Protein AF-A0A5C9D6T2-F1 (afdb_monomer_lite)

pLDDT: mean 75.2, std 17.36, range [43.0, 96.44]

Secondary structure (DSSP, 8-state):
-GGGG--TT-EEEEEE-BSS-EEEEEEEETT-HHHHHHHHHT----S-B-HHHHHHHHHHHHHHT--TTS---------S-----HHHHHHHHHHHHHTT-TT-----

Structure (mmCIF, N/CA/C/O backbone):
data_AF-A0A5C9D6T2-F1
#
_entry.id   AF-A0A5C9D6T2-F1
#
loop_
_atom_site.group_PDB
_atom_site.id
_atom_site.type_symbol
_atom_site.label_atom_id
_atom_site.label_alt_id
_atom_site.label_comp_id
_atom_site.label_asym_id
_atom_site.label_entity_id
_atom_site.label_seq_id
_atom_site.pdbx_PDB_ins_code
_atom_site.Cartn_x
_atom_site.Cartn_y
_atom_site.Cartn_z
_atom_site.occupancy
_atom_site.B_iso_or_equiv
_atom_site.auth_seq_id
_atom_site.auth_comp_id
_atom_site.auth_asym_id
_atom_site.auth_atom_id
_atom_site.pdbx_PDB_model_num
ATOM 1 N N . MET A 1 1 ? -4.108 -17.590 1.309 1.00 62.16 1 MET A N 1
ATOM 2 C CA . MET A 1 1 ? -4.041 -16.216 0.769 1.00 62.16 1 MET A CA 1
ATOM 3 C C . MET A 1 1 ? -4.186 -15.224 1.916 1.00 62.16 1 MET A C 1
ATOM 5 O O . MET A 1 1 ? -5.190 -15.296 2.619 1.00 62.16 1 MET A O 1
ATOM 9 N N . MET A 1 2 ? -3.182 -14.368 2.142 1.00 76.62 2 MET A N 1
ATOM 10 C CA . MET A 1 2 ? -3.067 -13.505 3.335 1.00 76.62 2 MET A CA 1
ATOM 11 C C . MET A 1 2 ? -4.245 -12.540 3.523 1.00 76.62 2 MET A C 1
ATOM 13 O O . MET A 1 2 ? -4.666 -12.320 4.653 1.00 76.62 2 MET A O 1
ATOM 17 N N . VAL A 1 3 ? -4.861 -12.069 2.434 1.00 85.38 3 VAL A N 1
ATOM 18 C CA . VAL A 1 3 ? -6.039 -11.178 2.471 1.00 85.38 3 VAL A CA 1
ATOM 19 C C . VAL A 1 3 ? -7.204 -11.769 3.281 1.00 85.38 3 VAL A C 1
ATOM 21 O O . VAL A 1 3 ? -7.936 -11.048 3.957 1.00 85.38 3 VAL A O 1
ATOM 24 N N . LYS A 1 4 ? -7.363 -13.102 3.295 1.00 87.50 4 LYS A N 1
ATOM 25 C CA . LYS A 1 4 ? -8.442 -13.760 4.055 1.00 87.50 4 LYS A CA 1
ATOM 26 C C . LYS A 1 4 ? -8.291 -13.585 5.570 1.00 87.50 4 LYS A C 1
ATOM 28 O O . LYS A 1 4 ? -9.307 -13.597 6.263 1.00 87.50 4 LYS A O 1
ATOM 33 N N . LEU A 1 5 ? -7.061 -13.394 6.049 1.00 90.50 5 LEU A N 1
ATOM 34 C CA . LEU A 1 5 ? -6.715 -13.254 7.464 1.00 90.50 5 LEU A CA 1
ATOM 35 C C . LEU A 1 5 ? -6.830 -11.812 7.979 1.00 90.50 5 LEU A C 1
ATOM 37 O O . LEU A 1 5 ? -6.684 -11.604 9.180 1.00 90.50 5 LEU A O 1
ATOM 41 N N . LEU A 1 6 ? -7.106 -10.836 7.105 1.00 91.75 6 LEU A N 1
ATOM 42 C CA . LEU A 1 6 ? -7.331 -9.453 7.521 1.00 91.75 6 LEU A CA 1
ATOM 43 C C . LEU A 1 6 ? -8.573 -9.351 8.409 1.00 91.75 6 LEU A C 1
ATOM 45 O O . LEU A 1 6 ? -9.640 -9.905 8.090 1.00 91.75 6 LEU A O 1
ATOM 49 N N . ARG A 1 7 ? -8.409 -8.626 9.513 1.00 92.75 7 ARG A N 1
ATOM 50 C CA . ARG A 1 7 ? -9.455 -8.273 10.469 1.00 92.75 7 ARG A CA 1
ATOM 51 C C . ARG A 1 7 ? -10.130 -6.961 10.055 1.00 92.75 7 ARG A C 1
ATOM 53 O O . ARG A 1 7 ? -9.560 -6.208 9.263 1.00 92.75 7 ARG A O 1
ATOM 60 N N . PRO A 1 8 ? -11.329 -6.657 10.578 1.00 91.00 8 PRO A N 1
ATOM 61 C CA . PRO A 1 8 ? -12.039 -5.425 10.239 1.00 91.00 8 PRO A CA 1
ATOM 62 C C . PRO A 1 8 ? -11.267 -4.133 10.539 1.00 91.00 8 PRO A C 1
ATOM 64 O O . PRO A 1 8 ? -11.438 -3.143 9.834 1.00 91.00 8 PRO A O 1
ATOM 67 N N . GLU A 1 9 ? -10.425 -4.147 11.571 1.00 90.50 9 GLU A N 1
ATOM 68 C CA . GLU A 1 9 ? -9.581 -3.023 11.981 1.00 90.50 9 GLU A CA 1
ATOM 69 C C . GLU A 1 9 ? -8.286 -2.871 11.167 1.00 90.50 9 GLU A C 1
ATOM 71 O O . GLU A 1 9 ? -7.619 -1.840 11.267 1.00 90.50 9 GLU A O 1
ATOM 76 N N . ASP A 1 10 ? -7.916 -3.882 10.375 1.00 93.88 10 ASP A N 1
ATOM 77 C CA . ASP A 1 10 ? -6.717 -3.823 9.545 1.00 93.88 10 ASP A CA 1
ATOM 78 C C . ASP A 1 10 ? -6.974 -2.943 8.308 1.00 93.88 10 ASP A C 1
ATOM 80 O O . ASP A 1 10 ? -8.096 -2.851 7.805 1.00 93.88 10 ASP A O 1
ATOM 84 N N . ARG A 1 11 ? -5.926 -2.294 7.793 1.00 94.94 11 ARG A N 1
ATOM 85 C CA . ARG A 1 11 ? -5.971 -1.511 6.550 1.00 94.94 11 ARG A CA 1
ATOM 86 C C . ARG A 1 11 ? -4.798 -1.892 5.662 1.00 94.94 11 ARG A C 1
ATOM 88 O O . ARG A 1 11 ? -3.708 -2.151 6.167 1.00 94.94 11 ARG A O 1
ATOM 95 N N . VAL A 1 12 ? -5.027 -1.923 4.354 1.00 95.31 12 VAL A N 1
ATOM 96 C CA . VAL A 1 12 ? -4.020 -2.288 3.354 1.00 95.31 12 VAL A CA 1
ATOM 97 C C . VAL A 1 12 ? -3.914 -1.185 2.316 1.00 95.31 12 VAL A C 1
ATOM 99 O O . VAL A 1 12 ? -4.928 -0.686 1.840 1.00 95.31 12 VAL A O 1
ATOM 102 N N . SER A 1 13 ? -2.684 -0.840 1.953 1.00 95.06 13 SER A N 1
ATOM 103 C CA . SER A 1 13 ? -2.370 -0.022 0.785 1.00 95.06 13 SER A CA 1
ATOM 104 C C . SER A 1 13 ? -1.402 -0.802 -0.095 1.00 95.06 13 SER A C 1
ATOM 106 O O . SER A 1 13 ? -0.561 -1.540 0.422 1.00 95.06 13 SER A O 1
ATOM 108 N N . ILE A 1 14 ? -1.521 -0.654 -1.412 1.00 93.56 14 ILE A N 1
ATOM 109 C CA . ILE A 1 14 ? -0.679 -1.354 -2.388 1.00 93.56 14 ILE A CA 1
ATOM 110 C C . ILE A 1 14 ? 0.039 -0.306 -3.222 1.00 93.56 14 ILE A C 1
ATOM 112 O O . ILE A 1 14 ? -0.597 0.514 -3.884 1.00 93.56 14 ILE A O 1
ATOM 116 N N . VAL A 1 15 ? 1.367 -0.350 -3.186 1.00 90.12 15 VAL A N 1
ATOM 117 C CA . VAL A 1 15 ? 2.247 0.513 -3.972 1.00 90.12 15 VAL A CA 1
ATOM 118 C C . VAL A 1 15 ? 3.089 -0.367 -4.885 1.00 90.12 15 VAL A C 1
ATOM 120 O O . VAL A 1 15 ? 3.660 -1.360 -4.437 1.00 90.12 15 VAL A O 1
ATOM 123 N N . THR A 1 16 ? 3.169 -0.003 -6.158 1.00 87.69 16 THR A N 1
ATOM 124 C CA . THR A 1 16 ? 4.017 -0.655 -7.159 1.00 87.69 16 THR A CA 1
ATOM 125 C C . THR A 1 16 ? 5.188 0.242 -7.531 1.00 87.69 16 THR A C 1
ATOM 127 O O . THR A 1 16 ? 5.136 1.461 -7.360 1.00 87.69 16 THR A O 1
ATOM 130 N N . TYR A 1 17 ? 6.273 -0.370 -8.010 1.00 76.38 17 TYR A N 1
ATOM 131 C CA . TYR A 1 17 ? 7.508 0.336 -8.371 1.00 76.38 17 TYR A CA 1
ATOM 132 C C . TYR A 1 17 ? 8.086 -0.070 -9.736 1.00 76.38 17 TYR A C 1
ATOM 134 O O . TYR A 1 17 ? 9.131 0.444 -10.142 1.00 76.38 17 TYR A O 1
ATOM 142 N N . ALA A 1 18 ? 7.440 -1.000 -10.441 1.00 67.12 18 ALA A N 1
ATOM 143 C CA . ALA A 1 18 ? 7.905 -1.494 -11.730 1.00 67.12 18 ALA A CA 1
ATOM 144 C C . ALA A 1 18 ? 7.502 -0.506 -12.843 1.00 67.12 18 ALA A C 1
ATOM 146 O O . ALA A 1 18 ? 6.332 -0.150 -12.974 1.00 67.12 18 ALA A O 1
ATOM 147 N N . GLY A 1 19 ? 8.482 0.012 -13.597 1.00 64.88 19 GLY A N 1
ATOM 148 C CA . GLY A 1 19 ? 8.277 1.057 -14.610 1.00 64.88 19 GLY A CA 1
ATOM 149 C C . GLY A 1 19 ? 8.099 2.469 -14.029 1.00 64.88 19 GLY A C 1
ATOM 150 O O . GLY A 1 19 ? 8.860 3.371 -14.378 1.00 64.88 19 GLY A O 1
ATOM 151 N N . SER A 1 20 ? 7.139 2.661 -13.122 1.00 63.59 20 SER A N 1
ATOM 152 C CA . SER A 1 20 ? 6.933 3.893 -12.349 1.00 63.59 20 SER A CA 1
ATOM 153 C C . SER A 1 20 ? 6.383 3.585 -10.951 1.00 63.59 20 SER A C 1
ATOM 155 O O . SER A 1 20 ? 5.739 2.563 -10.727 1.00 63.59 20 SER A O 1
ATOM 157 N N . ALA A 1 21 ? 6.663 4.465 -9.985 1.00 76.25 21 ALA A N 1
ATOM 158 C CA . ALA A 1 21 ? 6.077 4.369 -8.651 1.00 76.25 21 ALA A CA 1
ATOM 159 C C . ALA A 1 21 ? 4.596 4.773 -8.691 1.00 76.25 21 ALA A C 1
ATOM 161 O O . ALA A 1 21 ? 4.281 5.868 -9.162 1.00 76.25 21 ALA A O 1
ATOM 162 N N . GLY A 1 22 ? 3.7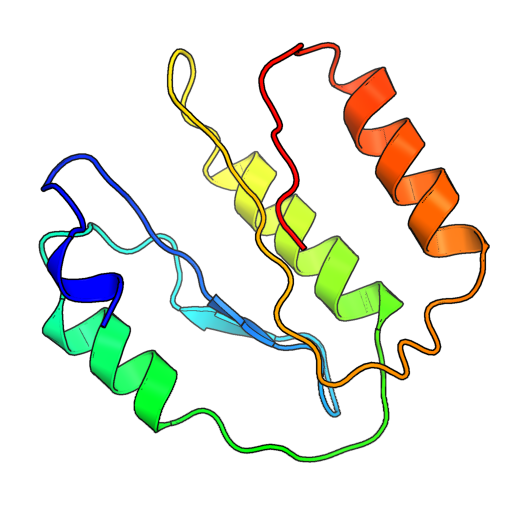02 3.924 -8.179 1.00 86.38 22 GLY A N 1
ATOM 163 C CA . GLY A 1 22 ? 2.261 4.174 -8.220 1.00 86.38 22 GLY A CA 1
ATOM 164 C C . GLY A 1 22 ? 1.502 3.592 -7.033 1.00 86.38 22 GLY A C 1
ATOM 165 O O . GLY A 1 22 ? 1.779 2.483 -6.584 1.00 86.38 22 GLY A O 1
ATOM 166 N N . LEU A 1 23 ? 0.523 4.345 -6.527 1.00 90.44 23 LEU A N 1
ATOM 167 C CA . LEU A 1 23 ? -0.447 3.852 -5.550 1.00 90.44 23 LEU A CA 1
ATOM 168 C C . LEU A 1 23 ? -1.561 3.120 -6.306 1.00 90.44 23 LEU A C 1
ATOM 170 O O . LEU A 1 23 ? -2.361 3.753 -6.990 1.00 90.44 23 LEU A O 1
ATOM 174 N N . VAL A 1 24 ? -1.590 1.796 -6.192 1.00 92.38 24 VAL A N 1
ATOM 175 C CA . VAL A 1 24 ? -2.598 0.933 -6.828 1.00 92.38 24 VAL A CA 1
ATOM 176 C C . VAL A 1 24 ? -3.850 0.830 -5.964 1.00 92.38 24 VAL A C 1
ATOM 178 O O . VAL A 1 24 ? -4.963 0.802 -6.479 1.00 92.38 24 VAL A O 1
ATOM 181 N N . LEU A 1 25 ? -3.667 0.801 -4.645 1.00 94.75 25 LEU A N 1
ATOM 182 C CA . LEU A 1 25 ? -4.757 0.737 -3.682 1.00 94.75 25 LEU A CA 1
ATOM 183 C C . LEU A 1 25 ? -4.461 1.680 -2.517 1.00 94.75 25 LEU A C 1
ATOM 185 O O . LEU A 1 25 ? -3.443 1.524 -1.837 1.00 94.75 25 LEU A O 1
ATOM 189 N N . ASP A 1 26 ? -5.352 2.641 -2.280 1.00 95.00 26 ASP A N 1
ATOM 190 C CA . ASP A 1 26 ? -5.303 3.506 -1.096 1.00 95.00 26 ASP A CA 1
ATOM 191 C C . ASP A 1 26 ? -5.620 2.701 0.182 1.00 95.00 26 ASP A C 1
ATOM 193 O O . ASP A 1 26 ? -5.985 1.532 0.105 1.00 95.00 26 ASP A O 1
ATOM 197 N N . ALA A 1 27 ? -5.466 3.286 1.372 1.00 95.31 27 ALA A N 1
ATOM 198 C CA . ALA A 1 27 ? -5.674 2.630 2.665 1.00 95.31 27 ALA A CA 1
ATOM 199 C C . ALA A 1 27 ? -7.096 2.075 2.843 1.00 95.31 27 ALA A C 1
ATOM 201 O O . ALA A 1 27 ? -7.996 2.714 3.402 1.00 95.31 27 ALA A O 1
ATOM 202 N N . THR A 1 28 ? -7.248 0.824 2.431 1.00 96.44 28 THR A N 1
ATOM 203 C CA . THR A 1 28 ? -8.504 0.105 2.264 1.00 96.44 28 THR A CA 1
ATOM 204 C C . THR A 1 28 ? -8.739 -0.799 3.475 1.00 96.44 28 THR A C 1
ATOM 206 O O . THR A 1 28 ? -7.866 -1.605 3.811 1.00 96.44 28 THR A O 1
ATOM 209 N N . PRO A 1 29 ? -9.878 -0.662 4.179 1.00 95.94 29 PRO A N 1
ATOM 210 C CA . PRO A 1 29 ? -10.284 -1.563 5.252 1.00 95.94 29 PRO A CA 1
ATOM 211 C C . PRO A 1 29 ? -10.198 -3.047 4.887 1.00 95.94 29 PRO A C 1
ATOM 213 O O . PRO A 1 29 ? -10.634 -3.463 3.816 1.00 95.94 29 PRO A O 1
ATOM 216 N N . GLY A 1 30 ? -9.746 -3.871 5.832 1.00 94.19 30 GLY A N 1
ATOM 217 C CA . GLY A 1 30 ? -9.656 -5.327 5.698 1.00 94.19 30 GLY A CA 1
ATOM 218 C C . GLY A 1 30 ? -11.008 -6.030 5.542 1.00 94.19 30 GLY A C 1
ATOM 219 O O . GLY A 1 30 ? -11.050 -7.225 5.246 1.00 94.19 30 GLY A O 1
ATOM 220 N N . THR A 1 31 ? -12.118 -5.307 5.714 1.00 96.31 31 THR A N 1
ATOM 221 C CA . THR A 1 31 ? -13.467 -5.761 5.352 1.00 96.31 31 THR A CA 1
ATOM 222 C C . THR A 1 31 ? -13.709 -5.756 3.842 1.00 96.31 31 THR A C 1
ATOM 224 O O . THR A 1 31 ? -14.462 -6.600 3.362 1.00 96.31 31 THR A O 1
ATOM 227 N N . MET A 1 32 ? -13.045 -4.880 3.080 1.00 96.06 32 MET A N 1
ATOM 228 C CA . MET A 1 32 ? -13.172 -4.767 1.620 1.00 96.06 32 MET A CA 1
ATOM 229 C C . MET A 1 32 ? -12.216 -5.737 0.912 1.00 96.06 32 MET A C 1
ATOM 231 O O . MET A 1 32 ? -11.334 -5.360 0.144 1.00 96.06 32 MET A O 1
ATOM 235 N N . LYS A 1 33 ? -12.362 -7.031 1.224 1.00 94.56 33 LYS A N 1
ATOM 236 C CA . LYS A 1 33 ? -11.458 -8.089 0.740 1.00 94.56 33 LYS A CA 1
ATOM 237 C C . LYS A 1 33 ? -11.502 -8.255 -0.774 1.00 94.56 33 LYS A C 1
ATOM 239 O O . LYS A 1 33 ? -10.477 -8.586 -1.357 1.00 94.56 33 LYS A O 1
ATOM 244 N N . GLU A 1 34 ? -12.666 -8.052 -1.384 1.00 95.06 34 GLU A N 1
ATOM 245 C CA . GLU A 1 34 ? -12.848 -8.161 -2.834 1.00 95.06 34 GLU A CA 1
ATOM 246 C C . GLU A 1 34 ? -12.058 -7.078 -3.573 1.00 95.06 34 GLU A C 1
ATOM 248 O O . GLU A 1 34 ? -11.327 -7.411 -4.498 1.00 95.06 34 GLU A O 1
ATOM 253 N N . ASP A 1 35 ? -12.085 -5.832 -3.095 1.00 95.06 35 ASP A N 1
ATOM 254 C CA . ASP A 1 35 ? -11.316 -4.729 -3.687 1.00 95.06 35 ASP A CA 1
ATOM 255 C C . ASP A 1 35 ?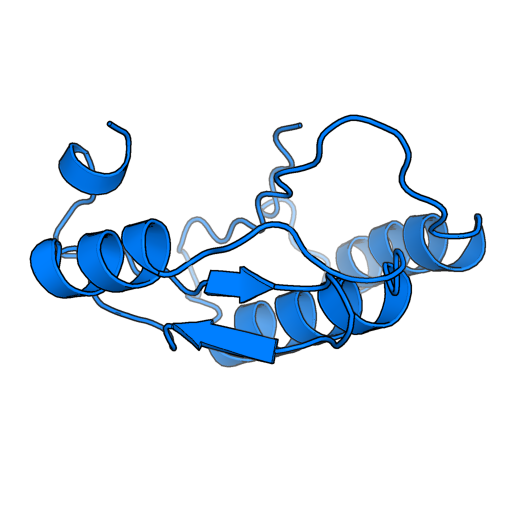 -9.805 -4.942 -3.544 1.00 95.06 35 ASP A C 1
ATOM 257 O O . ASP A 1 35 ? -9.047 -4.745 -4.493 1.00 95.06 35 ASP A O 1
ATOM 261 N N . ILE A 1 36 ? -9.361 -5.405 -2.367 1.00 94.69 36 ILE A N 1
ATOM 262 C CA . ILE A 1 36 ? -7.949 -5.739 -2.128 1.00 94.69 36 ILE A CA 1
ATOM 263 C C . ILE A 1 36 ? -7.496 -6.851 -3.080 1.00 94.69 36 ILE A C 1
ATOM 265 O O . ILE A 1 36 ? -6.384 -6.804 -3.602 1.00 94.69 36 ILE A O 1
ATOM 269 N N . LEU A 1 37 ? -8.344 -7.857 -3.304 1.00 94.50 37 LEU A N 1
ATOM 270 C CA . LEU A 1 37 ? -8.028 -8.962 -4.204 1.00 94.50 37 LEU A CA 1
ATOM 271 C C . LEU A 1 37 ? -8.012 -8.543 -5.656 1.00 94.50 37 LEU A C 1
ATOM 273 O O . LEU A 1 37 ? -7.068 -8.870 -6.364 1.00 94.50 37 LEU A O 1
ATOM 277 N N . PHE A 1 38 ? -9.009 -7.769 -6.064 1.00 94.06 38 PHE A N 1
ATOM 278 C CA . PHE A 1 38 ? -9.068 -7.220 -7.401 1.00 94.06 38 PHE A CA 1
ATOM 279 C C . PHE A 1 38 ? -7.813 -6.396 -7.705 1.00 94.06 38 PHE A C 1
ATOM 281 O O . PHE A 1 38 ? -7.180 -6.606 -8.732 1.00 94.06 38 PHE A O 1
ATOM 288 N N . ALA A 1 39 ? -7.386 -5.529 -6.782 1.00 92.50 39 ALA A N 1
ATOM 289 C CA . ALA A 1 39 ? -6.166 -4.743 -6.942 1.00 92.50 39 ALA A CA 1
ATOM 290 C C . ALA A 1 39 ? -4.903 -5.608 -7.096 1.00 92.50 39 ALA A C 1
ATOM 292 O O . ALA A 1 39 ? -4.026 -5.247 -7.875 1.00 92.50 39 ALA A O 1
ATOM 293 N N . LEU A 1 40 ? -4.813 -6.739 -6.386 1.00 90.25 40 LEU A N 1
ATOM 294 C CA . LEU A 1 40 ? -3.709 -7.695 -6.526 1.00 90.25 40 LEU A CA 1
ATOM 295 C C . LEU A 1 40 ? -3.750 -8.439 -7.867 1.00 90.25 40 LEU A C 1
ATOM 297 O O . LEU A 1 40 ? -2.707 -8.610 -8.489 1.00 90.25 40 LEU A O 1
ATOM 301 N N . ASP A 1 41 ? -4.935 -8.852 -8.318 1.00 90.38 41 ASP A N 1
ATOM 302 C CA . ASP A 1 41 ? -5.120 -9.591 -9.573 1.00 90.38 41 ASP A CA 1
ATOM 303 C C . ASP A 1 41 ? -4.826 -8.729 -10.814 1.00 90.38 41 ASP A C 1
ATOM 305 O O . ASP A 1 41 ? -4.517 -9.265 -11.875 1.00 90.38 41 ASP A O 1
ATOM 309 N N . GLN A 1 42 ? -4.912 -7.398 -10.695 1.00 87.50 42 GLN A N 1
ATOM 310 C CA . GLN A 1 42 ? -4.544 -6.452 -11.757 1.00 87.50 42 GLN A CA 1
ATOM 311 C C . GLN A 1 42 ? -3.037 -6.140 -11.809 1.00 87.50 42 GLN A C 1
ATOM 313 O O . GLN A 1 42 ? -2.600 -5.393 -12.685 1.00 87.50 42 GLN A O 1
ATOM 318 N N . LEU A 1 43 ? -2.232 -6.651 -10.870 1.00 85.56 43 LEU A N 1
ATOM 319 C CA . LEU A 1 43 ? -0.793 -6.402 -10.874 1.00 85.56 43 LEU A CA 1
ATOM 320 C C . LEU A 1 43 ? -0.112 -7.227 -11.966 1.00 85.56 43 LEU A C 1
ATOM 322 O O . LEU A 1 43 ? -0.069 -8.454 -11.906 1.00 85.56 43 LEU A O 1
ATOM 326 N N . GLU A 1 44 ? 0.499 -6.537 -12.923 1.00 77.38 44 GLU A N 1
ATOM 327 C CA . GLU A 1 44 ? 1.345 -7.144 -13.946 1.00 77.38 44 GLU A CA 1
ATOM 328 C C . GLU A 1 44 ? 2.814 -6.781 -13.715 1.00 77.38 44 GLU A C 1
ATOM 330 O O . GLU A 1 44 ? 3.157 -5.649 -13.363 1.00 77.38 44 GLU A O 1
ATOM 335 N N . ALA A 1 45 ? 3.704 -7.750 -13.929 1.00 71.25 45 ALA A N 1
ATOM 336 C CA . ALA A 1 45 ? 5.137 -7.496 -13.920 1.00 71.25 45 ALA A CA 1
ATOM 337 C C . ALA A 1 45 ? 5.534 -6.795 -15.229 1.00 71.25 45 ALA A C 1
ATOM 339 O O . ALA A 1 45 ? 5.394 -7.363 -16.311 1.00 71.25 45 ALA A O 1
ATOM 340 N N . GLY A 1 46 ? 6.052 -5.569 -15.142 1.00 61.16 46 GLY A N 1
ATOM 341 C CA . GLY A 1 46 ? 6.493 -4.824 -16.319 1.00 61.16 46 GLY A CA 1
ATOM 342 C C . GLY A 1 46 ? 7.386 -3.630 -15.986 1.00 61.16 46 GLY A C 1
ATOM 343 O O . GLY A 1 46 ? 7.168 -2.931 -15.003 1.00 61.16 46 GLY A O 1
ATOM 344 N N . GLY A 1 47 ? 8.382 -3.370 -16.836 1.00 60.78 47 GLY A N 1
ATOM 345 C CA . GLY A 1 47 ? 9.248 -2.188 -16.753 1.00 60.78 47 GLY A CA 1
ATOM 346 C C . GLY A 1 47 ? 10.604 -2.410 -16.073 1.00 60.78 47 GLY A C 1
ATOM 347 O O . GLY A 1 47 ? 10.942 -3.504 -15.636 1.00 60.78 47 GLY A O 1
ATOM 348 N N . PHE A 1 48 ? 11.405 -1.342 -16.031 1.00 53.91 48 PHE A N 1
ATOM 349 C CA . PHE A 1 48 ? 12.712 -1.312 -15.369 1.00 53.91 48 PHE A CA 1
ATOM 350 C C . PHE A 1 48 ? 12.555 -1.012 -13.867 1.00 53.91 48 PHE A C 1
ATOM 352 O O . PHE A 1 48 ? 11.624 -0.315 -13.455 1.00 53.91 48 PHE A O 1
ATOM 359 N N . THR A 1 49 ? 13.474 -1.535 -13.054 1.00 58.31 49 THR A N 1
ATOM 360 C CA . THR A 1 49 ? 13.488 -1.450 -11.584 1.00 58.31 49 THR A CA 1
ATOM 361 C C . THR A 1 49 ? 13.719 -0.012 -11.091 1.00 58.31 49 THR A C 1
ATOM 363 O O . THR A 1 49 ? 14.838 0.368 -10.755 1.00 58.31 49 THR A O 1
ATOM 366 N N . ALA A 1 50 ? 12.669 0.812 -11.006 1.00 59.03 50 ALA A N 1
ATOM 367 C CA . ALA A 1 50 ? 12.722 2.168 -10.435 1.00 59.03 50 ALA A CA 1
ATOM 368 C C . ALA A 1 50 ? 12.590 2.145 -8.898 1.00 59.03 50 ALA A C 1
ATOM 370 O O . ALA A 1 50 ? 11.761 2.833 -8.297 1.00 59.03 50 ALA A O 1
ATOM 371 N N . GLY A 1 51 ? 13.411 1.314 -8.254 1.00 60.09 51 GLY A N 1
ATOM 372 C CA . GLY A 1 51 ? 13.212 0.876 -6.877 1.00 60.09 51 GLY A CA 1
ATOM 373 C C . GLY A 1 51 ? 13.089 1.989 -5.830 1.00 60.09 51 GLY A C 1
ATOM 374 O O . GLY A 1 51 ? 12.232 1.922 -4.952 1.00 60.09 51 GLY A O 1
ATOM 375 N N . GLY A 1 52 ? 13.899 3.046 -5.942 1.00 65.75 52 GLY A N 1
ATOM 376 C CA . GLY A 1 52 ? 13.939 4.115 -4.937 1.00 65.75 52 GLY A CA 1
ATOM 377 C C . GLY A 1 52 ? 12.650 4.942 -4.853 1.00 65.75 52 GLY A C 1
ATOM 378 O O . GLY A 1 52 ? 12.210 5.293 -3.761 1.00 65.75 52 GLY A O 1
ATOM 379 N N . ALA A 1 53 ? 12.003 5.221 -5.990 1.00 75.38 53 ALA A N 1
ATOM 380 C CA . ALA A 1 53 ? 10.785 6.036 -6.022 1.00 75.38 53 ALA A CA 1
ATOM 381 C C . ALA A 1 53 ? 9.582 5.300 -5.414 1.00 75.38 53 ALA A C 1
ATOM 383 O O . ALA A 1 53 ? 8.780 5.903 -4.701 1.00 75.38 53 ALA A O 1
ATOM 384 N N . GLY A 1 54 ? 9.473 3.993 -5.668 1.00 79.88 54 GLY A N 1
ATOM 385 C CA . GLY A 1 54 ? 8.394 3.174 -5.122 1.00 79.88 54 GLY A CA 1
ATOM 386 C C . GLY A 1 54 ? 8.480 3.027 -3.613 1.00 79.88 54 GLY A C 1
ATOM 387 O O . GLY A 1 54 ? 7.467 3.124 -2.923 1.00 79.88 54 GLY A O 1
ATOM 388 N N . ILE A 1 55 ? 9.697 2.874 -3.092 1.00 78.25 55 ILE A N 1
ATOM 389 C CA . ILE A 1 55 ? 9.901 2.800 -1.651 1.00 78.25 55 ILE A CA 1
ATOM 390 C C . ILE A 1 55 ? 9.543 4.135 -0.983 1.00 78.25 55 ILE A C 1
ATOM 392 O O . ILE A 1 55 ? 8.763 4.133 -0.034 1.00 78.25 55 ILE A O 1
ATOM 396 N N . ASN A 1 56 ? 10.016 5.274 -1.501 1.00 81.25 56 ASN A N 1
ATOM 397 C CA . ASN A 1 56 ? 9.649 6.589 -0.955 1.00 81.25 56 ASN A CA 1
ATOM 398 C C . ASN A 1 56 ? 8.125 6.798 -0.928 1.00 81.25 56 ASN A C 1
ATOM 400 O O . ASN A 1 56 ? 7.576 7.232 0.084 1.00 81.25 56 ASN A O 1
ATOM 404 N N . LEU A 1 57 ? 7.428 6.418 -2.004 1.00 85.69 57 LEU A N 1
ATOM 405 C CA . LEU A 1 57 ? 5.969 6.488 -2.061 1.00 85.69 57 LEU A CA 1
ATOM 406 C C . LEU A 1 57 ? 5.303 5.581 -1.016 1.00 85.69 57 LEU A C 1
ATOM 408 O O . LEU A 1 57 ? 4.354 6.005 -0.357 1.00 85.69 57 LEU A O 1
ATOM 412 N N . ALA A 1 58 ? 5.800 4.356 -0.825 1.00 85.31 58 ALA A N 1
ATOM 413 C CA . ALA A 1 58 ? 5.290 3.452 0.203 1.00 85.31 58 ALA A CA 1
ATOM 414 C C . ALA A 1 58 ? 5.427 4.053 1.611 1.00 85.31 58 ALA A C 1
ATOM 416 O O . ALA A 1 58 ? 4.486 3.971 2.402 1.00 85.31 58 ALA A O 1
ATOM 417 N N . TYR A 1 59 ? 6.545 4.722 1.906 1.00 83.50 59 TYR A N 1
ATOM 418 C CA . TYR A 1 59 ? 6.740 5.424 3.176 1.00 83.50 59 TYR A CA 1
ATOM 419 C C . TYR A 1 59 ? 5.805 6.611 3.353 1.00 83.50 59 TYR A C 1
ATOM 421 O O . TYR A 1 59 ? 5.217 6.763 4.422 1.00 83.50 59 TYR A O 1
ATOM 429 N N . ASP A 1 60 ? 5.628 7.436 2.326 1.00 86.50 60 ASP A N 1
ATOM 430 C CA . ASP A 1 60 ? 4.693 8.558 2.386 1.00 86.50 60 ASP A CA 1
ATOM 431 C C . ASP A 1 60 ? 3.265 8.078 2.657 1.00 86.50 60 ASP A C 1
ATOM 433 O O . ASP A 1 60 ? 2.554 8.652 3.484 1.00 86.50 60 ASP A O 1
ATOM 437 N N . VAL A 1 61 ? 2.850 6.993 2.002 1.00 90.12 61 VAL A N 1
ATOM 438 C CA . VAL A 1 61 ? 1.540 6.367 2.215 1.00 90.12 61 VAL A CA 1
ATOM 439 C C . VAL A 1 61 ? 1.435 5.793 3.628 1.00 90.12 61 VAL A C 1
ATOM 441 O O . VAL A 1 61 ? 0.424 6.020 4.295 1.00 90.12 61 VAL A O 1
ATOM 444 N N . ALA A 1 62 ? 2.473 5.111 4.117 1.00 86.75 62 ALA A N 1
ATOM 445 C CA . ALA A 1 62 ? 2.508 4.556 5.467 1.00 86.75 62 ALA A CA 1
ATOM 446 C C . ALA A 1 62 ? 2.444 5.651 6.543 1.00 86.75 62 ALA A C 1
ATOM 448 O O . ALA A 1 62 ? 1.685 5.520 7.500 1.00 86.75 62 ALA A O 1
ATOM 449 N N . LYS A 1 63 ? 3.176 6.758 6.368 1.00 85.75 63 LYS A N 1
ATOM 450 C CA . LYS A 1 63 ? 3.142 7.918 7.271 1.00 85.75 63 LYS A CA 1
ATOM 451 C C . LYS A 1 63 ? 1.772 8.588 7.286 1.00 85.75 63 LYS A C 1
ATOM 453 O O . LYS A 1 63 ? 1.240 8.862 8.358 1.00 85.75 63 LYS A O 1
ATOM 458 N N . ARG A 1 64 ? 1.173 8.822 6.112 1.00 89.31 64 ARG A N 1
ATOM 459 C CA . ARG A 1 64 ? -0.171 9.424 5.996 1.00 89.31 64 ARG A CA 1
ATOM 460 C C . ARG A 1 64 ? -1.257 8.564 6.641 1.00 89.31 64 ARG A C 1
ATOM 462 O O . ARG A 1 64 ? -2.240 9.108 7.131 1.00 89.31 64 ARG A O 1
ATOM 469 N N . ASN A 1 65 ? -1.071 7.246 6.648 1.00 89.94 65 ASN A N 1
ATOM 470 C CA . ASN A 1 65 ? -2.026 6.278 7.186 1.00 89.94 65 ASN A CA 1
ATOM 471 C C . ASN A 1 65 ? -1.584 5.656 8.518 1.00 89.94 65 ASN A C 1
ATOM 473 O O . ASN A 1 65 ? -2.127 4.628 8.922 1.00 89.94 65 ASN A O 1
ATOM 477 N N . PHE A 1 66 ? -0.614 6.265 9.203 1.00 87.62 66 PHE A N 1
ATOM 478 C CA . PHE A 1 66 ? -0.098 5.752 10.463 1.00 87.62 66 PHE A CA 1
ATOM 479 C C . PHE A 1 66 ? -1.204 5.672 11.518 1.00 87.62 66 PHE A C 1
ATOM 481 O O . PHE A 1 66 ? -1.941 6.632 11.746 1.00 87.62 66 PHE A O 1
ATOM 488 N N . ILE A 1 67 ? -1.290 4.531 12.200 1.00 85.62 67 ILE A N 1
ATOM 489 C CA . ILE A 1 67 ? -2.248 4.298 13.280 1.00 85.62 67 ILE A CA 1
ATOM 490 C C . ILE A 1 67 ? -1.498 4.348 14.618 1.00 85.62 67 ILE A C 1
ATOM 492 O O . ILE A 1 67 ? -0.766 3.401 14.940 1.00 85.62 67 ILE A O 1
ATOM 496 N N . PRO A 1 68 ? -1.671 5.410 15.434 1.00 82.38 68 PRO A N 1
ATOM 497 C CA . PRO A 1 68 ? -1.098 5.475 16.773 1.00 82.38 68 PRO A CA 1
ATOM 498 C C . PRO A 1 68 ? -1.5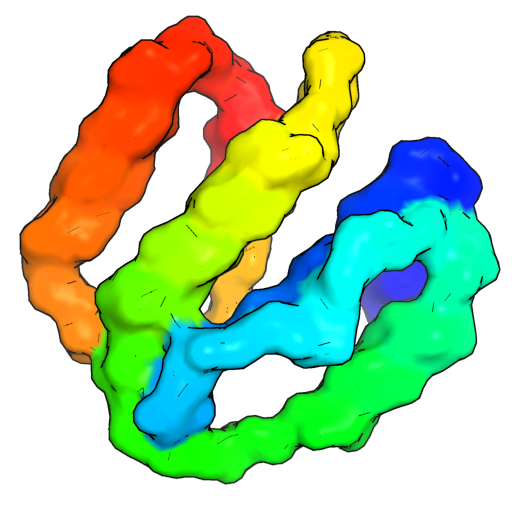72 4.302 17.629 1.00 82.38 68 PRO A C 1
ATOM 500 O O . PRO A 1 68 ? -2.755 3.976 17.671 1.00 82.38 68 PRO A O 1
ATOM 503 N N . GLY A 1 69 ? -0.638 3.635 18.303 1.00 82.81 69 GLY A N 1
ATOM 504 C CA . GLY A 1 69 ? -0.951 2.431 19.076 1.00 82.81 69 GLY A CA 1
ATOM 505 C C . GLY A 1 69 ? -1.133 1.159 18.233 1.00 82.81 69 GLY A C 1
ATOM 506 O O . GLY A 1 69 ? -1.097 0.070 18.804 1.00 82.81 69 GLY A O 1
ATOM 507 N N . GLY A 1 70 ? -1.246 1.273 16.907 1.00 81.12 70 GLY A N 1
ATOM 508 C CA . GLY A 1 70 ? -1.389 0.162 15.968 1.00 81.12 70 GLY A CA 1
ATOM 509 C C . GLY A 1 70 ? -0.074 -0.541 15.621 1.00 81.12 70 GLY A C 1
ATOM 510 O O . GLY A 1 70 ? 1.013 -0.148 16.052 1.00 81.12 70 GLY A O 1
ATOM 511 N N . ASN A 1 71 ? -0.190 -1.610 14.836 1.00 84.38 71 ASN A N 1
ATOM 512 C CA . ASN A 1 71 ? 0.930 -2.354 14.265 1.00 84.38 71 ASN A CA 1
ATOM 513 C C . ASN A 1 71 ? 1.101 -1.920 12.805 1.00 84.38 71 ASN A C 1
ATOM 515 O O . ASN A 1 71 ? 0.428 -2.450 11.924 1.00 84.38 71 ASN A O 1
ATOM 519 N N . ASN A 1 72 ? 1.952 -0.922 12.574 1.00 82.94 72 ASN A N 1
ATOM 520 C CA . ASN A 1 72 ? 2.192 -0.363 11.247 1.00 82.94 72 ASN A CA 1
ATOM 521 C C . ASN A 1 72 ? 3.362 -1.110 10.592 1.00 82.94 72 ASN A C 1
ATOM 523 O O . ASN A 1 72 ? 4.424 -1.259 11.198 1.00 82.94 72 ASN A O 1
ATOM 527 N N . ARG A 1 73 ? 3.155 -1.627 9.377 1.00 85.50 73 ARG A N 1
ATOM 528 C CA . ARG A 1 73 ? 4.144 -2.441 8.658 1.00 85.50 73 ARG A CA 1
ATOM 529 C C . ARG A 1 73 ? 4.189 -2.054 7.189 1.00 85.50 73 ARG A C 1
ATOM 531 O O . ARG A 1 73 ? 3.142 -1.895 6.568 1.00 85.50 73 ARG A O 1
ATOM 538 N N . VAL A 1 74 ? 5.398 -1.969 6.646 1.00 83.06 74 VAL A N 1
ATOM 539 C CA . VAL A 1 74 ? 5.660 -1.921 5.205 1.00 83.06 74 VAL A CA 1
ATOM 540 C C . VAL A 1 74 ? 6.275 -3.266 4.838 1.00 83.06 74 VAL A C 1
ATOM 542 O O . VAL A 1 74 ? 7.247 -3.688 5.459 1.00 83.06 74 VAL A O 1
ATOM 545 N N . ILE A 1 75 ? 5.663 -3.968 3.886 1.00 85.38 75 ILE A N 1
ATOM 546 C CA . ILE A 1 75 ? 6.119 -5.281 3.418 1.00 85.38 75 ILE A CA 1
ATOM 547 C C . ILE A 1 75 ? 6.548 -5.114 1.968 1.00 85.38 75 ILE A C 1
ATOM 549 O O . ILE A 1 75 ? 5.784 -4.596 1.153 1.00 85.38 75 ILE A O 1
ATOM 553 N N . LEU A 1 76 ? 7.771 -5.537 1.663 1.00 82.62 76 LEU A N 1
ATOM 554 C CA . LEU A 1 76 ? 8.348 -5.439 0.333 1.00 82.62 76 LEU A CA 1
ATOM 555 C C . LEU A 1 76 ? 8.308 -6.805 -0.348 1.00 82.62 76 LEU A C 1
ATOM 557 O O . LEU A 1 76 ? 8.963 -7.736 0.102 1.00 82.62 76 LEU A O 1
ATOM 561 N N . CYS A 1 77 ? 7.572 -6.907 -1.450 1.00 81.44 77 CYS A N 1
ATOM 562 C CA . CYS A 1 77 ? 7.507 -8.119 -2.262 1.00 81.44 77 CYS A CA 1
ATOM 563 C C . CYS A 1 77 ? 8.351 -7.921 -3.531 1.00 81.44 77 CYS A C 1
ATOM 565 O O . CYS A 1 77 ? 8.035 -7.053 -4.343 1.00 81.44 77 CYS A O 1
ATOM 567 N N . THR A 1 78 ? 9.423 -8.700 -3.695 1.00 74.12 78 THR A N 1
ATOM 568 C CA . THR A 1 78 ? 10.385 -8.599 -4.810 1.00 74.12 78 THR A CA 1
ATOM 569 C C . THR A 1 78 ? 10.939 -9.982 -5.178 1.00 74.12 78 THR A C 1
ATOM 571 O O . THR A 1 78 ? 10.917 -10.888 -4.348 1.00 74.12 78 THR A O 1
ATOM 574 N N . ASP A 1 79 ? 11.428 -10.159 -6.406 1.00 73.62 79 ASP A N 1
ATOM 575 C CA . ASP A 1 79 ? 11.970 -11.414 -6.948 1.00 73.62 79 ASP A CA 1
ATOM 576 C C . ASP A 1 79 ? 13.504 -11.540 -6.856 1.00 73.62 79 ASP A C 1
ATOM 578 O O . ASP A 1 79 ? 14.050 -12.591 -7.192 1.00 73.62 79 ASP A O 1
ATOM 582 N N . GLY A 1 80 ? 14.199 -10.531 -6.317 1.00 56.06 80 GLY A N 1
ATOM 583 C CA . GLY A 1 80 ? 15.559 -10.705 -5.790 1.00 56.06 80 GLY A CA 1
ATOM 584 C C . GLY A 1 80 ? 16.681 -9.899 -6.445 1.00 56.06 80 GLY A C 1
ATOM 585 O O . GLY A 1 80 ? 17.826 -10.083 -6.042 1.00 56.06 80 GLY A O 1
ATOM 586 N N . ASP A 1 81 ? 16.397 -8.980 -7.373 1.00 56.06 81 ASP A N 1
ATOM 587 C CA . ASP A 1 81 ? 17.413 -8.041 -7.881 1.00 56.06 81 ASP A CA 1
ATOM 588 C C . ASP A 1 81 ? 16.949 -6.588 -7.758 1.00 56.06 81 ASP A C 1
ATOM 590 O O . ASP A 1 81 ? 16.522 -5.908 -8.699 1.00 56.06 81 ASP A O 1
ATOM 594 N N . P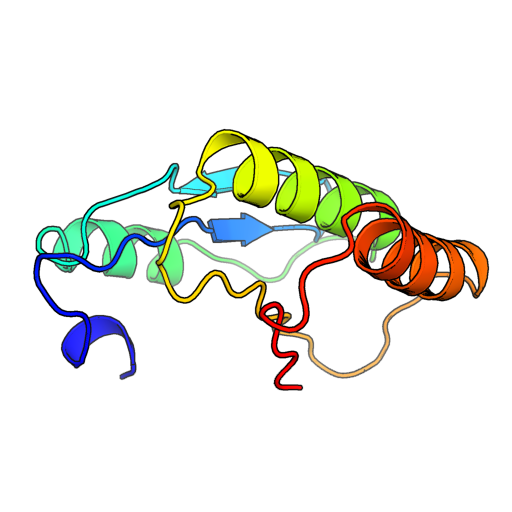HE A 1 82 ? 16.983 -6.113 -6.519 1.00 57.41 82 PHE A N 1
ATOM 595 C CA . PHE A 1 82 ? 16.666 -4.734 -6.226 1.00 57.41 82 PHE A CA 1
ATOM 596 C C . PHE A 1 82 ? 17.903 -3.876 -6.501 1.00 57.41 82 PHE A C 1
ATOM 598 O O . PHE A 1 82 ? 18.765 -3.699 -5.646 1.00 57.41 82 PHE A O 1
ATOM 605 N N . ASN A 1 83 ? 17.949 -3.261 -7.684 1.00 50.16 83 ASN A N 1
ATOM 606 C CA . ASN A 1 83 ? 18.868 -2.162 -8.007 1.00 50.16 83 ASN A CA 1
ATOM 607 C C . ASN A 1 83 ? 18.503 -0.862 -7.249 1.00 50.16 83 ASN A C 1
ATOM 609 O O . ASN A 1 83 ? 18.581 0.241 -7.794 1.00 50.16 83 ASN A O 1
ATOM 613 N N . ILE A 1 84 ? 18.070 -0.966 -5.987 1.00 53.59 84 ILE A N 1
ATOM 614 C CA . ILE A 1 84 ? 18.095 0.174 -5.073 1.00 53.59 84 ILE A CA 1
ATOM 615 C C . ILE A 1 84 ? 19.534 0.331 -4.637 1.00 53.59 84 ILE A C 1
ATOM 617 O O . ILE A 1 84 ? 20.074 -0.483 -3.894 1.00 53.59 84 ILE A O 1
ATOM 621 N N . GLY A 1 85 ? 20.176 1.373 -5.152 1.00 46.53 85 GLY A N 1
ATOM 622 C CA . GLY A 1 85 ? 21.492 1.756 -4.678 1.00 46.53 85 GLY A CA 1
ATOM 623 C C . GLY A 1 85 ? 21.507 1.893 -3.153 1.00 46.53 85 GLY A C 1
ATOM 624 O O . GLY A 1 85 ? 20.498 2.213 -2.525 1.00 46.53 85 GLY A O 1
ATOM 625 N N . VAL A 1 86 ? 22.696 1.703 -2.582 1.00 44.38 86 VAL A N 1
ATOM 626 C CA . VAL A 1 86 ? 23.027 1.776 -1.144 1.00 44.38 86 VAL A CA 1
ATOM 627 C C . VAL A 1 86 ? 22.454 3.024 -0.444 1.00 44.38 86 VAL A C 1
ATOM 629 O O . VAL A 1 86 ? 22.259 3.022 0.769 1.00 44.38 86 VAL A O 1
ATOM 632 N N . SER A 1 87 ? 22.148 4.077 -1.208 1.00 47.56 87 SER A N 1
ATOM 633 C CA . SER A 1 87 ? 21.486 5.290 -0.736 1.00 47.56 87 SER A CA 1
ATOM 634 C C . SER A 1 87 ? 20.080 5.040 -0.188 1.00 47.56 87 SER A C 1
ATOM 636 O O . SER A 1 87 ? 19.769 5.563 0.872 1.00 47.56 87 SER A O 1
ATOM 638 N N . SER A 1 88 ? 19.239 4.209 -0.820 1.00 53.28 88 SER A N 1
ATOM 639 C CA . SER A 1 88 ? 17.863 4.051 -0.327 1.00 53.28 88 SER A CA 1
ATOM 640 C C . SER A 1 88 ? 17.786 3.208 0.934 1.00 53.28 88 SER A C 1
ATOM 642 O O . SER A 1 88 ? 16.909 3.457 1.742 1.00 53.28 88 SER A O 1
ATOM 644 N N . THR A 1 89 ? 18.646 2.198 1.098 1.00 52.41 89 THR A N 1
ATOM 645 C CA . THR A 1 89 ? 18.609 1.311 2.272 1.00 52.41 89 THR A CA 1
ATOM 646 C C . THR A 1 89 ? 19.062 2.058 3.525 1.00 52.41 89 THR A C 1
ATOM 648 O O . THR A 1 89 ? 18.405 1.968 4.554 1.00 52.41 89 THR A O 1
ATOM 651 N N . GLY A 1 90 ? 20.119 2.873 3.422 1.00 53.81 90 GLY A N 1
ATOM 652 C CA . GLY A 1 90 ? 20.563 3.732 4.525 1.00 53.81 90 GLY A CA 1
ATOM 653 C C . GLY A 1 90 ? 19.592 4.878 4.829 1.00 53.81 90 GLY A C 1
ATOM 654 O O . GLY A 1 90 ? 19.410 5.235 5.991 1.00 53.81 90 GLY A O 1
ATOM 655 N N . ASP A 1 91 ? 18.926 5.432 3.811 1.00 53.84 91 ASP A N 1
ATOM 656 C CA . ASP A 1 91 ? 17.861 6.422 4.014 1.00 53.84 91 ASP A CA 1
ATOM 657 C C . ASP A 1 91 ? 16.586 5.776 4.589 1.00 53.84 91 ASP A C 1
ATOM 659 O O . ASP A 1 91 ? 15.880 6.409 5.372 1.00 53.84 91 ASP A O 1
ATOM 663 N N . LEU A 1 92 ? 16.330 4.498 4.283 1.00 54.34 92 LEU A N 1
ATOM 664 C CA . LEU A 1 92 ? 15.275 3.665 4.878 1.00 54.34 92 LEU A CA 1
ATOM 665 C C . LEU A 1 92 ? 15.498 3.428 6.361 1.00 54.34 92 LEU A C 1
ATOM 667 O O . LEU A 1 92 ? 14.580 3.598 7.161 1.00 54.34 92 LEU A O 1
ATOM 671 N N . GLU A 1 93 ? 16.714 3.019 6.715 1.00 55.69 93 GLU A N 1
ATOM 672 C CA . GLU A 1 93 ? 17.122 2.803 8.098 1.00 55.69 93 GLU A CA 1
ATOM 673 C C . GLU A 1 93 ? 17.043 4.119 8.881 1.00 55.69 93 GLU A C 1
ATOM 675 O O . GLU A 1 93 ? 16.420 4.151 9.942 1.00 55.69 93 GLU A O 1
ATOM 680 N 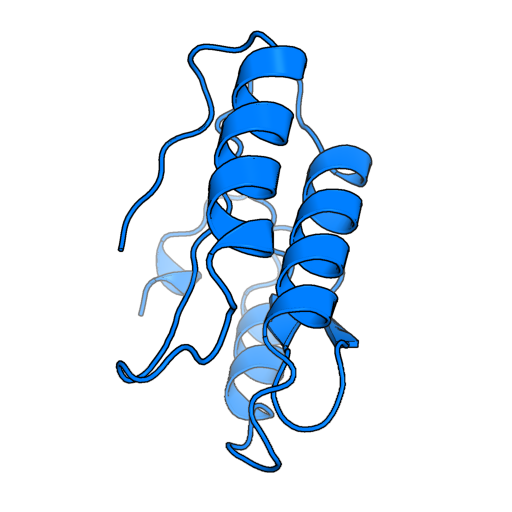N . ARG A 1 94 ? 17.536 5.234 8.316 1.00 55.69 94 ARG A N 1
ATOM 681 C CA . ARG A 1 94 ? 17.436 6.563 8.947 1.00 55.69 94 ARG A CA 1
ATOM 682 C C . ARG A 1 94 ? 16.011 7.067 9.100 1.00 55.69 94 ARG A C 1
ATOM 684 O O . ARG A 1 94 ? 15.699 7.625 10.142 1.00 55.69 94 ARG A O 1
ATOM 691 N N . LEU A 1 95 ? 15.133 6.860 8.119 1.00 54.31 95 LEU A N 1
ATOM 692 C CA . LEU A 1 95 ? 13.719 7.236 8.228 1.00 54.31 95 LEU A CA 1
ATOM 693 C C . LEU A 1 95 ? 13.029 6.545 9.408 1.00 54.31 95 LEU A C 1
ATOM 695 O O . LEU A 1 95 ? 12.157 7.134 10.041 1.00 54.31 95 LEU A O 1
ATOM 699 N N . ILE A 1 96 ? 13.416 5.303 9.698 1.00 52.44 96 ILE A N 1
ATOM 700 C CA . ILE A 1 96 ? 12.897 4.522 10.824 1.00 52.44 96 ILE A CA 1
ATOM 701 C C . ILE A 1 96 ? 13.548 4.959 12.143 1.00 52.44 96 ILE A C 1
ATOM 703 O O . ILE A 1 96 ? 12.859 5.042 13.162 1.00 52.44 96 ILE A O 1
ATOM 707 N N . GLU A 1 97 ? 14.853 5.246 12.136 1.00 56.38 97 GLU A N 1
ATOM 708 C CA . GLU A 1 97 ? 15.583 5.751 13.305 1.00 56.38 97 GLU A CA 1
ATOM 709 C C . GLU A 1 97 ? 15.114 7.152 13.727 1.00 56.38 97 GLU A C 1
ATOM 711 O O . GLU A 1 97 ? 14.915 7.390 14.920 1.00 56.38 97 GLU A O 1
ATOM 716 N N . GLU A 1 98 ? 14.869 8.056 12.774 1.00 52.22 98 GLU A N 1
ATOM 717 C CA . GLU A 1 98 ? 14.349 9.407 13.024 1.00 52.22 98 GLU A CA 1
ATOM 718 C C . GLU 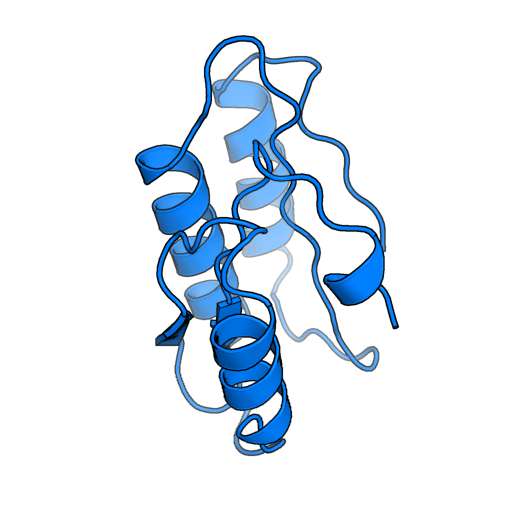A 1 98 ? 12.899 9.392 13.532 1.00 52.22 98 GLU A C 1
ATOM 720 O O . GLU A 1 98 ? 12.532 10.234 14.351 1.00 52.22 98 GLU A O 1
ATOM 725 N N . ASP A 1 99 ? 12.083 8.415 13.115 1.00 53.59 99 ASP A N 1
ATOM 726 C CA . ASP A 1 99 ? 10.691 8.262 13.572 1.00 53.59 99 ASP A CA 1
ATOM 727 C C . ASP A 1 99 ? 10.584 7.568 14.952 1.00 53.59 99 ASP A C 1
ATOM 729 O O . ASP A 1 99 ? 9.500 7.453 15.528 1.00 53.59 99 ASP A O 1
ATOM 733 N N . GLY A 1 100 ? 11.711 7.118 15.526 1.00 46.50 100 GLY A N 1
ATOM 734 C CA . GLY A 1 100 ? 11.880 6.843 16.961 1.00 46.50 100 GLY A CA 1
ATOM 735 C C . GLY A 1 100 ? 10.955 5.789 17.587 1.00 46.50 100 GLY A C 1
ATOM 736 O O . GLY A 1 100 ? 10.902 5.666 18.815 1.00 46.50 100 GLY A O 1
ATOM 737 N N . SER A 1 101 ? 10.214 5.010 16.796 1.00 43.00 101 SER A N 1
ATOM 738 C CA . SER A 1 101 ? 9.272 4.019 17.312 1.00 43.00 101 SER A CA 1
ATOM 739 C C . SER A 1 101 ? 9.786 2.599 17.071 1.00 43.00 101 SER A C 1
ATOM 741 O O . SER A 1 101 ? 9.932 2.133 15.945 1.00 43.00 101 SER A O 1
ATOM 743 N N . ARG A 1 102 ? 10.013 1.860 18.166 1.00 46.19 102 ARG A N 1
ATOM 744 C CA . ARG A 1 102 ? 10.329 0.412 18.229 1.00 46.19 102 ARG A CA 1
ATOM 745 C C . ARG A 1 102 ? 9.233 -0.501 17.623 1.00 46.19 102 ARG A C 1
ATOM 747 O O . ARG A 1 102 ? 9.034 -1.618 18.095 1.00 46.19 102 ARG A O 1
ATOM 754 N N . ARG A 1 103 ? 8.435 -0.015 16.669 1.00 52.59 103 ARG A N 1
ATOM 755 C CA . ARG A 1 103 ? 7.157 -0.610 16.257 1.00 52.59 103 ARG A CA 1
ATOM 756 C C . ARG A 1 103 ? 7.033 -0.877 14.754 1.00 52.59 103 ARG A C 1
ATOM 758 O O . ARG A 1 103 ? 6.055 -1.501 14.356 1.00 52.59 103 ARG A O 1
ATOM 765 N N . TRP A 1 104 ? 8.016 -0.477 13.949 1.00 52.06 104 TRP A N 1
ATOM 766 C CA . TRP A 1 104 ? 8.120 -0.868 12.544 1.00 52.06 104 TRP A CA 1
ATOM 767 C C . TRP A 1 104 ? 8.882 -2.198 12.445 1.00 52.06 104 TRP A C 1
ATOM 769 O O . TRP A 1 104 ? 10.067 -2.268 12.759 1.00 52.06 104 TRP A O 1
ATOM 779 N N . LEU A 1 105 ? 8.186 -3.276 12.074 1.00 49.66 105 LEU A N 1
ATOM 780 C CA . LEU A 1 105 ? 8.784 -4.596 11.850 1.00 49.66 105 LEU A CA 1
ATOM 781 C C . LEU A 1 105 ? 8.889 -4.861 10.348 1.00 49.66 105 LEU A C 1
ATOM 783 O O . LEU A 1 105 ? 7.869 -4.863 9.658 1.00 49.66 105 LEU A O 1
ATOM 787 N N . TRP A 1 106 ? 10.106 -5.135 9.879 1.00 48.97 106 TRP A N 1
ATOM 788 C CA . TRP A 1 106 ? 10.364 -5.667 8.543 1.00 48.97 106 TRP A CA 1
ATOM 789 C C . TRP A 1 106 ? 10.152 -7.184 8.523 1.00 48.97 106 TRP A C 1
ATOM 791 O O . TRP A 1 106 ? 10.642 -7.897 9.400 1.00 48.97 106 TRP A O 1
ATOM 801 N N . GLN A 1 107 ? 9.455 -7.682 7.503 1.00 45.78 107 GLN A N 1
ATOM 802 C CA . GLN A 1 107 ? 9.556 -9.070 7.050 1.00 45.78 107 GLN A CA 1
ATOM 803 C C . GLN A 1 107 ? 9.941 -9.030 5.571 1.00 45.78 107 GLN A C 1
ATOM 805 O O . GLN A 1 107 ? 9.213 -8.427 4.781 1.00 45.78 107 GLN A O 1
ATOM 810 N N . PHE A 1 108 ? 11.102 -9.609 5.255 1.00 44.50 108 PHE A N 1
ATOM 811 C CA . PHE A 1 108 ? 11.490 -9.983 3.894 1.00 44.50 108 PHE A CA 1
ATOM 812 C C . PHE A 1 108 ? 10.756 -11.262 3.484 1.00 44.50 108 PHE A C 1
ATOM 814 O O . PHE A 1 108 ? 10.497 -12.096 4.389 1.00 44.50 108 PHE A O 1
#

Sequence (108 aa):
MMVKLLRPEDRVSIVTYAGSAGLVLDATPGTMKEDILFALDQLEAGGFTAGGAGINLAYDVAKRNFIPGGNNRVILCTDGDFNIGVSSTGDLERLIEEDGSRRWLWQF

Foldseek 3Di:
DVLVVADQPQWDWDWDQAQHTDTLGAGHGSVPSVSVVVSVVPDDHHHDQNPQRNVVVLVVRQVVVPDVVDQGEDEDDDPPDRPPPPVRVVVVVVVVVVVPDPRYDYDD

Radius of gyration: 14.19 Å; chains: 1; bounding box: 36×26×36 Å

=== Feature glossary ===
Legend for the data blocks above and below:

— What the protein is —

The amino-acid sequence is the protein's primary structure: the linear order of residues from the N-terminus to the C-terminus, written in one-letter code. Everything else here — the 3D coordinates, the secondary structure, the domain annotations — is ultimately a consequence of this string.

Functional annotations link the protein to curated databases. InterPro entries identify conserved domains and families by matching the sequence against member-database signatures (Pfam, PROSITE, CDD, …). Gene Ontology (GO) terms describe molecular function, biological process, and cellular component in a controlled vocabulary. CATH places the structure in a hierarchical fold classification (Class/Architecture/Topology/Homologous-superfamily). The organism is the source species.

— Where its atoms are —

Atomic coordinates in PDBx/mmCIF format — the same representation the Protein Data Bank distributes. Each line of the _atom_site loop places one backbone atom in Cartesian space (units: ångströms, origin: arbitrary).

The six renders are orthographic views along the three Cartesian axes in both directions. Representation (cartoon, sticks, or surface) and color scheme (sequence-rainbow or by-chain) vary across proteins so the training set covers all the common visualization conventions.

— Local backbone conformation —

Eight-state secondary structure (DSSP): H is the canonical α-helix, G the tighter 3₁₀-helix, I the wider π-helix; E/B are β-structure, T and S are turns and bends, and '-' is everything else. DSSP derives these from the pattern of main-chain N–H···O=C hydrogen bonds, not from the sequence.

Three-state secondary structure (P-SEA) collapses the eight DSSP classes into helix (a), strand (b), and coil (c). P-SEA assigns these from Cα geometry alone — distances and angles — without requiring backbone oxygens, so it works on any Cα trace.

φ (phi) and ψ (psi) are the two rotatable backbone dihedrals per residue: φ is the C(i-1)–N–Cα–C torsion, ψ is the N–Cα–C–N(i+1) torsion, both in degrees on (−180°, 180°]. α-helical residues cluster near (−60°, −45°); β-strand residues near (−120°, +130°). A Ramachandran plot is simply a scatter of (φ, ψ) for every residue.

— Global shape and packing —

The geometric summary reports three shape descriptors. Rg (radius of gyration) measures how spread out the Cα atoms are about their centre of mass; compact globular proteins have small Rg, elongated or unfolded ones large. Cα contacts (<8 Å, |i−j|>4) count long-range residue pairs in spatial proximity — high for tightly packed folds, near zero for rods or random coil. The bounding-box extents give the protein's footprint along x, y, z in Å.

SASA measures how much of the protein is reachable by solvent. It is computed by rolling a water-sized probe over the atomic surface and summing the exposed area (Å²). Per-residue SASA distinguishes core (buried, low SASA) from surface (exposed, high SASA) residues; total SASA is a whole-molecule size measure.

Plot images: a contact map (which residues are close in 3D, as an N×N binary image), a Ramachandran scatter (backbone torsion angles, revealing secondary-structure composition at a glance), and — for AlphaFold structures — a PAE heatmap (pairwise prediction confidence).

— Structural neighborhood —

A 3Di character summarizes, for each residue, the relative orientation of the Cα frame of its nearest spatial neighbor. Because it encodes fold topology rather than chemistry, 3Di alignments detect remote structural similarity that sequence alignment misses.

The Foldseek neighbor list gives the closest experimentally determined structures in the PDB, ranked by structural alignment. TM-score near 1 means near-identical fold; near 0.3 means only rough topology match. This is how one finds what a novel AlphaFold prediction most resembles in the solved-structure universe.

— Confidence and disorder —

For AlphaFold models, the B-factor field carries pLDDT — the model's own estimate of local accuracy on a 0–100 scale. Regions with pLDDT<50 should be treated as essentially unmodeled; they often correspond to intrinsically disordered segments.

Crystallographic B-factors measure how much each atom's electron density is smeared out, in Å². They rise in mobile loops and surface residues and fall in the buried interior. In AlphaFold models this column is repurposed to hold pLDDT instead.

Predicted Aligned Error (PAE) is an AlphaFold confidence matrix: entry (i, j) is the expected error in the position of residue j, in ångströms, when the prediction is superimposed on the true structure at residue i. Low PAE within a block of residues means that block is internally rigid and well-predicted; high PAE between two blocks means their relative placement is uncertain even if each block individually is confident.